Protein AF-A0A1A9WP64-F1 (afdb_monomer_lite)

Secondary structure (DSSP, 8-state):
-HHHHHHHHHHTSS---S--HHHHHHHHH-HHHHHHHHHHHHHHHHHHHHHHHHHHHHHIIIII-GGG-SSS-TTT-HHHHHHHHHHHHHHHHHHHHHT--

Organism: NCBI:txid37001

Sequence (101 aa):
MLTAISMSAIATNGVVPAGGSYFMISRSLGPEFGGAVGMLFYTGTTLAAAMYVVGAVEIVLTYMAPWASIFGDFTKDAEVMYNNFRVYGTILLLFMGGFRD

Structure (mmCIF, N/CA/C/O backbone):
data_AF-A0A1A9WP64-F1
#
_entry.id   AF-A0A1A9WP64-F1
#
loop_
_atom_site.group_PDB
_atom_site.id
_atom_site.type_symbol
_atom_site.label_atom_id
_atom_site.label_alt_id
_atom_site.label_comp_id
_atom_site.label_asym_id
_atom_site.label_entity_id
_atom_site.label_seq_id
_atom_site.pdbx_PDB_ins_code
_atom_site.Cartn_x
_atom_site.Cartn_y
_atom_site.Cartn_z
_atom_site.occupancy
_atom_site.B_iso_or_equiv
_atom_site.auth_seq_id
_atom_site.auth_comp_id
_atom_site.auth_asym_id
_atom_site.auth_atom_id
_atom_site.pdbx_PDB_model_num
ATOM 1 N N . MET A 1 1 ? 2.122 3.861 20.493 1.00 86.19 1 MET A N 1
ATOM 2 C CA . MET A 1 1 ? 1.751 3.070 21.691 1.00 86.19 1 MET A CA 1
ATOM 3 C C . MET A 1 1 ? 0.468 3.558 22.352 1.00 86.19 1 MET A C 1
ATOM 5 O O . MET A 1 1 ? -0.381 2.718 22.601 1.00 86.19 1 MET A O 1
ATOM 9 N N . LEU A 1 2 ? 0.262 4.864 22.572 1.00 95.06 2 LEU A N 1
ATOM 10 C CA . LEU A 1 2 ? -1.012 5.378 23.115 1.00 95.06 2 LEU A CA 1
ATOM 11 C C . LEU A 1 2 ? -2.241 4.918 22.308 1.00 95.06 2 LEU A C 1
ATOM 13 O O . LEU A 1 2 ? -3.204 4.425 22.882 1.00 95.06 2 LEU A O 1
ATOM 17 N N . THR A 1 3 ? -2.153 4.955 20.976 1.00 90.94 3 THR A N 1
ATOM 18 C CA . THR A 1 3 ? -3.185 4.433 20.062 1.00 90.94 3 THR A CA 1
ATOM 19 C C . THR A 1 3 ? -3.508 2.956 20.290 1.00 90.94 3 THR A C 1
ATOM 21 O O . THR A 1 3 ? -4.666 2.562 20.213 1.00 90.94 3 THR A O 1
ATOM 24 N N . ALA A 1 4 ? -2.500 2.140 20.606 1.00 90.50 4 ALA A N 1
ATOM 25 C CA . ALA A 1 4 ? -2.683 0.722 20.886 1.00 90.50 4 ALA A CA 1
ATOM 26 C C . ALA A 1 4 ? -3.407 0.504 22.223 1.00 90.50 4 ALA A C 1
ATOM 28 O O . ALA A 1 4 ? -4.285 -0.344 22.291 1.00 90.50 4 ALA A O 1
ATOM 29 N N . ILE A 1 5 ? -3.111 1.309 23.253 1.00 92.69 5 ILE A N 1
ATOM 30 C CA . ILE A 1 5 ? -3.835 1.261 24.535 1.00 92.69 5 ILE A CA 1
ATOM 31 C C . ILE A 1 5 ? -5.308 1.649 24.332 1.00 92.69 5 ILE A C 1
ATOM 33 O O . ILE A 1 5 ? -6.194 0.959 24.833 1.00 92.69 5 ILE A O 1
ATOM 37 N N . SER A 1 6 ? -5.588 2.692 23.543 1.00 90.75 6 SER A N 1
ATOM 38 C CA . SER A 1 6 ? -6.963 3.063 23.177 1.00 90.75 6 SER A CA 1
ATOM 39 C C . SER A 1 6 ? -7.675 1.950 22.401 1.00 90.75 6 SER A C 1
ATOM 41 O O . SER A 1 6 ? -8.825 1.642 22.701 1.00 90.75 6 SER A O 1
ATOM 43 N N . MET A 1 7 ? -6.992 1.296 21.455 1.00 88.50 7 MET A N 1
ATOM 44 C CA . MET A 1 7 ? -7.541 0.140 20.735 1.00 88.50 7 MET A CA 1
ATOM 45 C C . MET A 1 7 ? -7.825 -1.047 21.664 1.00 88.50 7 MET A C 1
ATOM 47 O O . MET A 1 7 ? -8.862 -1.685 21.511 1.00 88.50 7 MET A O 1
ATOM 51 N N . SER A 1 8 ? -6.973 -1.319 22.657 1.00 88.56 8 SER A N 1
ATOM 52 C CA . SER A 1 8 ? -7.225 -2.354 23.670 1.00 88.56 8 SER A CA 1
ATOM 53 C C . SER A 1 8 ? -8.451 -2.040 24.536 1.00 88.56 8 SER A C 1
ATOM 55 O O . SER A 1 8 ? -9.224 -2.939 24.865 1.00 88.56 8 SER A O 1
ATOM 57 N N . ALA A 1 9 ? -8.671 -0.766 24.875 1.00 87.69 9 ALA A N 1
ATOM 58 C CA . ALA A 1 9 ? -9.868 -0.339 25.598 1.00 87.69 9 ALA A CA 1
ATOM 59 C C . ALA A 1 9 ? -11.141 -0.492 24.743 1.00 87.69 9 ALA A C 1
ATOM 61 O O . ALA A 1 9 ? -12.168 -0.931 25.249 1.00 87.69 9 ALA A O 1
ATOM 62 N N . ILE A 1 10 ? -11.065 -0.207 23.437 1.00 85.69 10 ILE A N 1
ATOM 63 C CA . ILE A 1 10 ? -12.162 -0.441 22.482 1.00 85.69 10 ILE A CA 1
ATOM 64 C C . ILE A 1 10 ? -12.458 -1.943 22.356 1.00 85.69 10 ILE A C 1
ATOM 66 O O . ILE A 1 10 ? -13.610 -2.352 22.457 1.00 85.69 10 ILE A O 1
ATOM 70 N N . ALA A 1 11 ? -11.424 -2.775 22.208 1.00 83.88 11 ALA A N 1
ATOM 71 C CA . ALA A 1 11 ? -11.559 -4.224 22.046 1.00 83.88 11 ALA A CA 1
ATOM 72 C C . ALA A 1 11 ? -12.148 -4.936 23.276 1.00 83.88 11 ALA A C 1
ATOM 74 O O . ALA A 1 11 ? -12.657 -6.046 23.156 1.00 83.88 11 ALA A O 1
ATOM 75 N N . THR A 1 12 ? -12.084 -4.311 24.453 1.00 85.81 12 THR A N 1
ATOM 76 C CA . THR A 1 12 ? -12.663 -4.831 25.703 1.00 85.81 12 THR A CA 1
ATOM 77 C C . THR A 1 12 ? -14.011 -4.185 26.056 1.00 85.81 12 THR A C 1
ATOM 79 O O . THR A 1 12 ? -14.636 -4.572 27.044 1.00 85.81 12 THR A O 1
ATOM 82 N N . ASN A 1 13 ? -14.503 -3.229 25.255 1.00 78.88 13 ASN A N 1
ATOM 83 C CA . ASN A 1 13 ? -15.781 -2.549 25.471 1.00 78.88 13 ASN A CA 1
ATOM 84 C C . ASN A 1 13 ? -16.940 -3.333 24.823 1.00 78.88 13 ASN A C 1
ATOM 86 O O . ASN A 1 13 ? -17.400 -3.013 23.727 1.00 78.88 13 ASN A O 1
ATOM 90 N N . GLY A 1 14 ? -17.398 -4.382 25.513 1.00 69.38 14 GLY A N 1
ATOM 91 C CA . GLY A 1 14 ? -18.555 -5.195 25.123 1.00 69.38 14 GLY A CA 1
ATOM 92 C C . GLY A 1 14 ? -18.203 -6.594 24.607 1.00 69.38 14 GLY A C 1
ATOM 93 O O . GLY A 1 14 ? -17.073 -7.061 24.717 1.00 69.38 14 GLY A O 1
ATOM 94 N N . VAL A 1 15 ? -19.205 -7.299 24.073 1.00 70.19 15 VAL A N 1
ATOM 95 C CA . VAL A 1 15 ? -19.022 -8.634 23.481 1.00 70.19 15 VAL A CA 1
ATOM 96 C C . VAL A 1 15 ? -18.412 -8.443 22.100 1.00 70.19 15 VAL A C 1
ATOM 98 O O . VAL A 1 15 ? -19.068 -7.839 21.259 1.00 70.19 15 VAL A O 1
ATOM 101 N N . VAL A 1 16 ? -17.191 -8.929 21.863 1.00 62.12 16 VAL A N 1
ATOM 102 C CA . VAL A 1 16 ? -16.523 -8.844 20.553 1.00 62.12 16 VAL A CA 1
ATOM 103 C C . VAL A 1 16 ? -17.257 -9.765 19.579 1.00 62.12 16 VAL A C 1
ATOM 105 O O . VAL A 1 16 ? -17.082 -10.984 19.656 1.00 62.12 16 VAL A O 1
ATOM 108 N N . PRO A 1 17 ? -18.113 -9.249 18.681 1.00 60.16 17 PRO A N 1
ATOM 109 C CA . PRO A 1 17 ? -18.823 -10.109 17.757 1.00 60.16 17 PRO A CA 1
ATOM 110 C C . PRO A 1 17 ? -17.865 -10.435 16.605 1.00 60.16 17 PRO A C 1
ATOM 112 O O . PRO A 1 17 ? -16.923 -9.685 16.338 1.00 60.16 17 PRO A O 1
ATOM 115 N N . ALA A 1 18 ? -18.074 -11.560 15.924 1.00 70.81 18 ALA A N 1
ATOM 116 C CA . ALA A 1 18 ? -17.217 -11.955 14.809 1.00 70.81 18 ALA A CA 1
ATOM 117 C C . ALA A 1 18 ? -17.152 -10.836 13.745 1.00 70.81 18 ALA A C 1
ATOM 119 O O . ALA A 1 18 ? -18.173 -10.443 13.183 1.00 70.81 18 ALA A O 1
ATOM 120 N N . GLY A 1 19 ? -15.952 -10.305 13.499 1.00 71.75 19 GLY A N 1
ATOM 121 C CA . GLY A 1 19 ? -15.708 -9.189 12.586 1.00 71.75 19 GLY A CA 1
ATOM 122 C C . GLY A 1 19 ? -14.280 -8.644 12.711 1.00 71.75 19 GLY A C 1
ATOM 123 O O . GLY A 1 19 ? -13.586 -8.908 13.688 1.00 71.75 19 GLY A O 1
ATOM 124 N N . GLY A 1 20 ? -13.814 -7.908 11.699 1.00 83.81 20 GLY A N 1
ATOM 125 C CA . GLY A 1 20 ? -12.489 -7.271 11.706 1.00 83.81 20 GLY A CA 1
ATOM 126 C C . GLY A 1 20 ? -12.436 -5.960 12.504 1.00 83.81 20 GLY A C 1
ATOM 127 O O . GLY A 1 20 ? -13.389 -5.570 13.179 1.00 83.81 20 GLY A O 1
ATOM 128 N N . SER A 1 21 ? -11.333 -5.220 12.371 1.00 82.25 21 SER A N 1
ATOM 129 C CA . SER A 1 21 ? -11.094 -3.951 13.083 1.00 82.25 21 SER A CA 1
ATOM 130 C C . SER A 1 21 ? -12.176 -2.888 12.862 1.00 82.25 21 SER A C 1
ATOM 132 O O . SER A 1 21 ? -12.596 -2.241 13.817 1.00 82.25 21 SER A O 1
ATOM 134 N N . TYR A 1 22 ? -12.689 -2.742 11.637 1.00 83.50 22 TYR A N 1
ATOM 135 C CA . TYR A 1 22 ? -13.787 -1.814 11.333 1.00 83.50 22 TYR A CA 1
ATOM 136 C C . TYR A 1 22 ? -15.067 -2.134 12.122 1.00 83.50 22 TYR A C 1
ATOM 138 O O . TYR A 1 22 ? -15.749 -1.242 12.634 1.00 83.50 22 TYR A O 1
ATOM 146 N N . PHE A 1 23 ? -15.381 -3.423 12.250 1.00 81.31 23 PHE A N 1
ATOM 147 C CA . PHE A 1 23 ? -16.577 -3.878 12.945 1.00 81.31 23 PHE A CA 1
ATOM 148 C C . PHE A 1 23 ? -16.466 -3.656 14.460 1.00 81.31 23 PHE A C 1
ATOM 150 O O . PHE A 1 23 ? -17.426 -3.213 15.086 1.00 81.31 23 PHE A O 1
ATOM 157 N N . MET A 1 24 ? -15.273 -3.864 15.030 1.00 81.19 24 MET A N 1
ATOM 158 C CA . MET A 1 24 ? -14.995 -3.540 16.434 1.00 81.19 24 MET A CA 1
ATOM 159 C C . MET A 1 24 ? -15.164 -2.036 16.717 1.00 81.19 24 MET A C 1
ATOM 161 O O . MET A 1 24 ? -15.859 -1.658 17.653 1.00 81.19 24 MET A O 1
ATOM 165 N N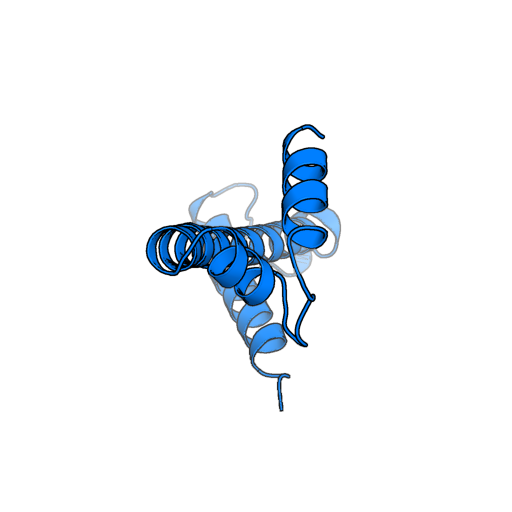 . ILE A 1 25 ? -14.600 -1.160 15.876 1.00 83.44 25 ILE A N 1
ATOM 166 C CA . ILE A 1 25 ? -14.629 0.298 16.100 1.00 83.44 25 ILE A CA 1
ATOM 167 C C . ILE A 1 25 ? -16.042 0.878 15.938 1.00 83.44 25 ILE A C 1
ATOM 169 O O . ILE A 1 25 ? -16.487 1.666 16.772 1.00 83.44 25 ILE A O 1
ATOM 173 N N . SER A 1 26 ? -16.762 0.489 14.882 1.00 81.38 26 SER A N 1
ATOM 174 C CA . SER A 1 26 ? -18.100 1.027 14.584 1.00 81.38 26 SER A CA 1
ATOM 175 C C . SER A 1 26 ? -19.150 0.685 15.646 1.00 81.38 26 SER A C 1
ATOM 177 O O . SER A 1 26 ? -20.090 1.454 15.845 1.00 81.38 26 SER A O 1
ATOM 179 N N . ARG A 1 27 ? -18.995 -0.436 16.360 1.00 79.94 27 ARG A N 1
ATOM 180 C CA . ARG A 1 27 ? -19.898 -0.830 17.451 1.00 79.94 27 ARG A CA 1
ATOM 181 C C . ARG A 1 27 ? -19.573 -0.154 18.778 1.00 79.94 27 ARG A C 1
ATOM 183 O O . ARG A 1 27 ? -20.509 0.203 19.485 1.00 79.94 27 ARG A O 1
ATOM 190 N N . SER A 1 28 ? -18.295 0.050 19.098 1.00 81.81 28 SER A N 1
ATOM 191 C CA . SER A 1 28 ? -17.895 0.689 20.359 1.00 81.81 28 SER A CA 1
ATOM 192 C C . SER A 1 28 ? -17.987 2.220 20.326 1.00 81.81 28 SER A C 1
ATOM 194 O O . SER A 1 28 ? -18.261 2.823 21.358 1.00 81.81 28 SER A O 1
ATOM 196 N N . LEU A 1 29 ? -17.764 2.863 19.169 1.00 82.25 29 LEU A N 1
ATOM 197 C CA . LEU A 1 29 ? -17.784 4.332 19.026 1.00 82.25 29 LEU A CA 1
ATOM 198 C C . LEU A 1 29 ? -19.002 4.872 18.256 1.00 82.25 29 LEU A C 1
ATOM 200 O O . LEU A 1 29 ? -19.205 6.082 18.206 1.00 82.25 29 LEU A O 1
ATOM 204 N N . GLY A 1 30 ? -19.811 3.996 17.658 1.00 84.31 30 GLY A N 1
ATOM 205 C CA . GLY A 1 30 ? -20.960 4.370 16.835 1.00 84.31 30 GLY A CA 1
ATOM 206 C C . GLY A 1 30 ? -20.652 4.480 15.330 1.00 84.31 30 GLY A C 1
ATOM 207 O O . GLY A 1 30 ? -19.487 4.517 14.911 1.00 84.31 30 GLY A O 1
ATOM 208 N N . PRO A 1 31 ? -21.702 4.522 14.486 1.00 82.81 31 PRO A N 1
ATOM 209 C CA . PRO A 1 31 ? -21.578 4.434 13.028 1.00 82.81 31 PRO A CA 1
ATOM 210 C C . PRO A 1 31 ? -20.861 5.635 12.394 1.00 82.81 31 PRO A C 1
ATOM 212 O O . PRO A 1 31 ? -20.153 5.467 11.403 1.00 82.81 31 PRO A O 1
ATOM 215 N N . GLU A 1 32 ? -20.995 6.826 12.978 1.00 89.25 32 GLU A N 1
ATOM 216 C CA . GLU A 1 32 ? -20.393 8.072 12.482 1.00 89.25 32 GLU A CA 1
ATOM 217 C C . GLU A 1 32 ? -18.860 8.024 12.565 1.00 89.25 32 GLU A C 1
ATOM 219 O O . GLU A 1 32 ? -18.159 8.235 11.572 1.00 89.25 32 GLU A O 1
ATOM 224 N N . PHE A 1 33 ? -18.330 7.646 13.733 1.00 82.69 33 PHE A N 1
ATOM 225 C CA . PHE A 1 33 ? -16.892 7.484 13.946 1.00 82.69 33 PHE A CA 1
ATOM 226 C C . PHE A 1 33 ? -16.337 6.255 13.222 1.00 82.69 33 PHE A C 1
ATOM 228 O O . PHE A 1 33 ? -15.258 6.327 12.633 1.00 82.69 33 PHE A O 1
ATOM 235 N N . GLY A 1 34 ? -17.081 5.143 13.200 1.00 85.06 34 GLY A N 1
ATOM 236 C CA . GLY A 1 34 ? -16.697 3.945 12.455 1.00 85.06 34 GLY A CA 1
ATOM 237 C C . GLY A 1 34 ? -16.528 4.212 10.957 1.00 85.06 34 GLY A C 1
ATOM 238 O O . GLY A 1 34 ? -15.518 3.821 10.375 1.00 85.06 34 GLY A O 1
ATOM 239 N N . GLY A 1 35 ? -17.475 4.927 10.341 1.00 87.00 35 GLY A N 1
ATOM 240 C CA . GLY A 1 35 ? -17.426 5.302 8.927 1.00 87.00 35 GLY A CA 1
ATOM 241 C C . GLY A 1 35 ? -16.259 6.231 8.593 1.00 87.00 35 GLY A C 1
ATOM 242 O O . GLY A 1 35 ? -15.502 5.948 7.664 1.00 87.00 35 GLY A O 1
ATOM 243 N N . ALA A 1 36 ? -16.064 7.298 9.375 1.00 90.25 36 ALA A N 1
ATOM 244 C CA . ALA A 1 36 ? -14.978 8.253 9.150 1.00 90.25 36 ALA A CA 1
ATOM 245 C C . ALA A 1 36 ? -13.590 7.601 9.290 1.00 90.25 36 ALA A C 1
ATOM 247 O O . ALA A 1 36 ? -12.749 7.727 8.397 1.00 90.25 36 ALA A O 1
ATOM 248 N N . VAL A 1 37 ? -13.360 6.843 10.369 1.00 90.75 37 VAL A N 1
ATOM 249 C CA . VAL A 1 37 ? -12.092 6.126 10.594 1.00 90.75 37 VAL A CA 1
ATOM 250 C C . VAL A 1 37 ? -11.883 5.040 9.537 1.00 90.75 37 VAL A C 1
ATOM 252 O O . VAL A 1 37 ? -10.770 4.880 9.038 1.00 90.75 37 VAL A O 1
ATOM 255 N N . GLY A 1 38 ? -12.945 4.333 9.142 1.00 89.50 38 GLY A N 1
ATOM 256 C CA . GLY A 1 38 ? -12.901 3.321 8.089 1.00 89.50 38 GLY A CA 1
ATOM 257 C C . GLY A 1 38 ? -12.481 3.885 6.730 1.00 89.50 38 GLY A C 1
ATOM 258 O O . GLY A 1 38 ? -11.596 3.320 6.090 1.00 89.50 38 GLY A O 1
ATOM 259 N N . MET A 1 39 ? -13.047 5.021 6.309 1.00 92.31 39 MET A N 1
ATOM 260 C CA . MET A 1 39 ? -12.679 5.671 5.042 1.00 92.31 39 MET A CA 1
ATOM 261 C C . MET A 1 39 ? -11.226 6.157 5.037 1.00 92.31 39 MET A C 1
ATOM 263 O O . MET A 1 39 ? -10.510 5.976 4.046 1.00 92.31 39 MET A O 1
ATOM 267 N N . LEU A 1 40 ? -10.762 6.729 6.152 1.00 93.19 40 LEU A N 1
ATOM 268 C CA . LEU A 1 40 ? -9.370 7.153 6.298 1.00 93.19 40 LEU A CA 1
ATOM 269 C C . LEU A 1 40 ? -8.413 5.957 6.277 1.00 93.19 40 LEU A C 1
ATOM 271 O O . LEU A 1 40 ? -7.395 5.998 5.589 1.00 93.19 40 LEU A O 1
ATOM 275 N N . PHE A 1 41 ? -8.753 4.873 6.977 1.00 91.56 41 PHE A N 1
ATOM 276 C CA . PHE A 1 41 ? -7.940 3.660 7.003 1.00 91.56 41 PHE A CA 1
ATOM 277 C C . PHE A 1 41 ? -7.882 2.979 5.629 1.00 91.56 41 PHE A C 1
ATOM 279 O O . PHE A 1 41 ? -6.808 2.567 5.189 1.00 91.56 41 PHE A O 1
ATOM 286 N N . TYR A 1 42 ? -9.005 2.916 4.913 1.00 93.00 42 TYR A N 1
ATOM 287 C CA . TYR A 1 42 ? -9.058 2.405 3.543 1.00 93.00 42 TYR A CA 1
ATOM 288 C C . TYR A 1 42 ? -8.168 3.219 2.596 1.00 93.00 42 TYR A C 1
ATOM 290 O O . TYR A 1 42 ? -7.333 2.664 1.882 1.00 93.00 42 TYR A O 1
ATOM 298 N N . THR A 1 43 ? -8.282 4.546 2.631 1.00 94.94 43 THR A N 1
ATOM 299 C CA . THR A 1 43 ? -7.474 5.420 1.769 1.00 94.94 43 THR A CA 1
ATOM 300 C C . THR A 1 43 ? -5.990 5.318 2.123 1.00 94.94 43 THR A C 1
ATOM 302 O O . THR A 1 43 ? -5.150 5.169 1.239 1.00 94.94 43 THR A O 1
ATOM 305 N N . GLY A 1 44 ? -5.657 5.321 3.416 1.00 95.00 44 GLY A N 1
ATOM 306 C CA . GLY A 1 44 ? -4.280 5.197 3.889 1.00 95.00 44 GLY A CA 1
ATOM 307 C C . GLY A 1 44 ? -3.634 3.871 3.488 1.00 95.00 44 GLY A C 1
ATOM 308 O O . GLY A 1 44 ? -2.511 3.864 2.992 1.00 95.00 44 GLY A O 1
ATOM 309 N N . THR A 1 45 ? -4.350 2.754 3.633 1.00 94.12 45 THR A N 1
ATOM 310 C CA . THR A 1 45 ? -3.850 1.433 3.212 1.00 94.12 45 THR A CA 1
ATOM 311 C C . THR A 1 45 ? -3.726 1.312 1.694 1.00 94.12 45 THR A C 1
ATOM 313 O O . THR A 1 45 ? -2.757 0.727 1.215 1.00 94.12 45 THR A O 1
ATOM 316 N N . THR A 1 46 ? -4.630 1.929 0.930 1.00 93.50 46 THR A N 1
ATOM 317 C CA . THR A 1 46 ? -4.543 1.992 -0.540 1.00 93.50 46 THR A CA 1
ATOM 318 C C . THR A 1 46 ? -3.297 2.757 -0.996 1.00 93.50 46 THR A C 1
ATOM 320 O O . THR A 1 46 ? -2.548 2.283 -1.850 1.00 93.50 46 THR A O 1
ATOM 323 N N . LEU A 1 47 ? -3.023 3.919 -0.395 1.00 94.88 47 LEU A N 1
ATOM 324 C CA . LEU A 1 47 ? -1.823 4.705 -0.696 1.00 94.88 47 LEU A CA 1
ATOM 325 C C . LEU A 1 47 ? -0.539 4.005 -0.230 1.00 94.88 47 LEU A C 1
ATOM 327 O O . LEU A 1 47 ? 0.470 4.050 -0.932 1.00 94.88 47 LEU A O 1
ATOM 331 N N . ALA A 1 48 ? -0.575 3.320 0.916 1.00 94.69 48 ALA A N 1
ATOM 332 C CA . ALA A 1 48 ? 0.545 2.511 1.390 1.00 94.69 48 ALA A CA 1
ATOM 333 C C . ALA A 1 48 ? 0.858 1.361 0.421 1.00 94.69 48 ALA A C 1
ATOM 335 O O . ALA A 1 48 ? 2.022 1.130 0.107 1.00 94.69 48 ALA A O 1
ATOM 336 N N . ALA A 1 49 ? -0.165 0.689 -0.116 1.00 93.38 49 ALA A N 1
ATOM 337 C CA . ALA A 1 49 ? 0.024 -0.341 -1.132 1.00 93.38 49 ALA A CA 1
ATOM 338 C C . ALA A 1 49 ? 0.709 0.220 -2.391 1.00 93.38 49 ALA A C 1
ATOM 340 O O . ALA A 1 49 ? 1.662 -0.382 -2.882 1.00 93.38 49 ALA A O 1
ATOM 341 N N . ALA A 1 50 ? 0.295 1.399 -2.869 1.00 91.69 50 ALA A N 1
ATOM 342 C CA . ALA A 1 50 ? 0.955 2.067 -3.992 1.00 91.69 50 ALA A CA 1
ATOM 343 C C . ALA A 1 50 ? 2.428 2.406 -3.686 1.00 91.69 50 ALA A C 1
ATOM 345 O O . ALA A 1 50 ? 3.301 2.146 -4.513 1.00 91.69 50 ALA A O 1
ATOM 346 N N . MET A 1 51 ? 2.717 2.921 -2.485 1.00 95.06 51 MET A N 1
ATOM 347 C CA . MET A 1 51 ? 4.085 3.185 -2.018 1.00 95.06 51 MET A CA 1
ATOM 348 C C . MET A 1 51 ? 4.947 1.916 -2.007 1.00 95.06 51 MET A C 1
ATOM 350 O O . MET A 1 51 ? 6.084 1.946 -2.470 1.00 95.06 51 MET A O 1
ATOM 354 N N . TYR A 1 52 ? 4.414 0.791 -1.524 1.00 94.56 52 TYR A N 1
ATOM 355 C CA . TYR A 1 52 ? 5.151 -0.475 -1.487 1.00 94.56 52 TYR A CA 1
ATOM 356 C C . TYR A 1 52 ? 5.463 -1.018 -2.882 1.00 94.56 52 TYR A C 1
ATOM 358 O O . TYR A 1 52 ? 6.574 -1.487 -3.112 1.00 94.56 52 TYR A O 1
ATOM 366 N N . VAL A 1 53 ? 4.523 -0.916 -3.825 1.00 93.19 53 VAL A N 1
ATOM 367 C CA . VAL A 1 53 ? 4.742 -1.311 -5.226 1.00 93.19 53 VAL A CA 1
ATOM 368 C C . VAL A 1 53 ? 5.840 -0.467 -5.860 1.00 93.19 53 VAL A C 1
ATOM 370 O O . VAL A 1 53 ? 6.756 -1.011 -6.471 1.00 93.19 53 VAL A O 1
ATOM 373 N N . VAL A 1 54 ? 5.770 0.856 -5.708 1.00 92.19 54 VAL A N 1
ATOM 374 C CA . VAL A 1 54 ? 6.769 1.768 -6.277 1.00 92.19 54 VAL A CA 1
ATOM 375 C C . VAL A 1 54 ? 8.152 1.509 -5.676 1.00 92.19 54 VAL A C 1
ATOM 377 O O . VAL A 1 54 ? 9.118 1.387 -6.425 1.00 92.19 54 VAL A O 1
ATOM 380 N N . GLY A 1 55 ? 8.244 1.334 -4.355 1.00 92.62 55 GLY A N 1
ATOM 381 C CA . GLY A 1 55 ? 9.505 0.999 -3.689 1.00 92.62 55 GLY A CA 1
ATOM 382 C C . GLY A 1 55 ? 10.069 -0.359 -4.120 1.00 92.62 55 GLY A C 1
ATOM 383 O O . GLY A 1 55 ? 11.276 -0.503 -4.295 1.00 92.62 55 GLY A O 1
ATOM 384 N N . ALA A 1 56 ? 9.212 -1.355 -4.364 1.00 91.62 56 ALA A N 1
ATOM 385 C CA . ALA A 1 56 ? 9.652 -2.635 -4.915 1.00 91.62 56 ALA A CA 1
ATOM 386 C C . ALA A 1 56 ? 10.255 -2.466 -6.319 1.00 91.62 56 ALA A C 1
ATOM 388 O O . ALA A 1 56 ? 11.324 -3.005 -6.595 1.00 91.62 56 ALA A O 1
ATOM 389 N N . VAL A 1 57 ? 9.610 -1.683 -7.189 1.00 90.94 57 VAL A N 1
ATOM 390 C CA . VAL A 1 57 ? 10.113 -1.387 -8.540 1.00 90.94 57 VAL A CA 1
ATOM 391 C C . VAL A 1 57 ? 11.451 -0.648 -8.493 1.00 90.94 57 VAL A C 1
ATOM 393 O O . VAL A 1 57 ? 12.363 -1.003 -9.238 1.00 90.94 57 VAL A O 1
ATOM 396 N N . GLU A 1 58 ? 11.602 0.322 -7.591 1.00 89.69 58 GLU A N 1
ATOM 397 C CA . GLU A 1 58 ? 12.859 1.046 -7.386 1.00 89.69 58 GLU A CA 1
ATOM 398 C C . GLU A 1 58 ? 14.005 0.103 -7.014 1.00 89.69 58 GLU A C 1
ATOM 400 O O . GLU A 1 58 ? 15.068 0.142 -7.638 1.00 89.69 58 GLU A O 1
ATOM 405 N N . ILE A 1 59 ? 13.780 -0.785 -6.040 1.00 91.38 59 ILE A N 1
ATOM 406 C CA . ILE A 1 59 ? 14.798 -1.739 -5.590 1.00 91.38 59 ILE A CA 1
ATOM 407 C C . ILE A 1 59 ? 15.184 -2.692 -6.726 1.00 91.38 59 ILE A C 1
ATOM 409 O O . ILE A 1 59 ? 16.370 -2.948 -6.952 1.00 91.38 59 ILE A O 1
ATOM 413 N N . VAL A 1 60 ? 14.193 -3.196 -7.464 1.00 89.38 60 VAL A N 1
ATOM 414 C CA . VAL A 1 60 ? 14.410 -4.122 -8.580 1.00 89.38 60 VAL A CA 1
ATOM 415 C C . VAL A 1 60 ? 15.227 -3.462 -9.687 1.00 89.38 60 VAL A C 1
ATOM 417 O O . VAL A 1 60 ? 16.228 -4.034 -10.111 1.00 89.38 60 VAL A O 1
ATOM 420 N N . LEU A 1 61 ? 14.844 -2.266 -10.137 1.00 86.50 61 LEU A N 1
ATOM 421 C CA . LEU A 1 61 ? 15.512 -1.588 -11.251 1.00 86.50 61 LEU A CA 1
ATOM 422 C C . LEU A 1 61 ? 16.880 -1.018 -10.866 1.00 86.50 61 LEU A C 1
ATOM 424 O O . LEU A 1 61 ? 17.780 -0.995 -11.696 1.00 86.50 61 LEU A O 1
ATOM 428 N N . THR A 1 62 ? 17.067 -0.577 -9.622 1.00 85.50 62 THR A N 1
ATOM 429 C CA . THR A 1 62 ? 18.318 0.081 -9.210 1.00 85.50 62 THR A CA 1
ATOM 430 C C . THR A 1 62 ? 19.371 -0.921 -8.753 1.00 85.50 62 THR A C 1
ATOM 432 O O . THR A 1 62 ? 20.542 -0.792 -9.105 1.00 85.50 62 THR A O 1
ATOM 435 N N . TYR A 1 63 ? 18.971 -1.931 -7.974 1.00 86.94 63 TYR A N 1
ATOM 436 C CA . TYR A 1 63 ? 19.921 -2.797 -7.270 1.00 86.94 63 TYR A CA 1
ATOM 437 C C . T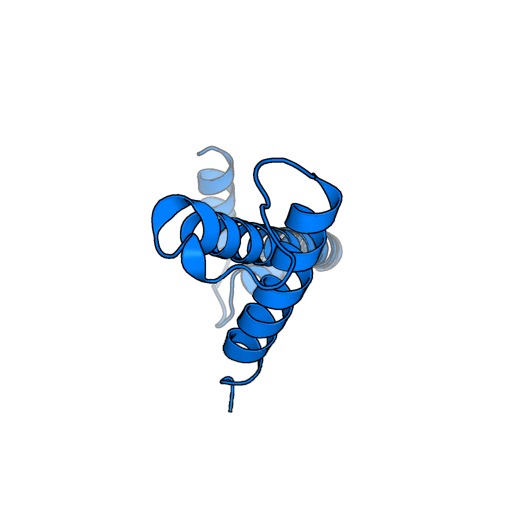YR A 1 63 ? 19.938 -4.240 -7.769 1.00 86.94 63 TYR A C 1
ATOM 439 O O . TYR A 1 63 ? 20.972 -4.896 -7.663 1.00 86.94 63 TYR A O 1
ATOM 447 N N . MET A 1 64 ? 18.828 -4.755 -8.304 1.00 87.75 64 MET A N 1
ATOM 448 C CA . MET A 1 64 ? 18.722 -6.179 -8.644 1.00 87.75 64 MET A CA 1
ATOM 449 C C . MET A 1 64 ? 18.916 -6.461 -10.139 1.00 87.75 64 MET A C 1
ATOM 451 O O . MET A 1 64 ? 19.625 -7.394 -10.508 1.00 87.75 64 MET A O 1
ATOM 455 N N . ALA A 1 65 ? 18.295 -5.663 -11.006 1.00 84.94 65 ALA A N 1
ATOM 456 C CA . ALA A 1 65 ? 18.291 -5.848 -12.453 1.00 84.94 65 ALA A CA 1
ATOM 457 C C . ALA A 1 65 ? 18.343 -4.497 -13.198 1.00 84.94 65 ALA A C 1
ATOM 459 O O . ALA A 1 65 ? 17.390 -4.133 -13.887 1.00 84.94 65 ALA A O 1
ATOM 460 N N . PRO A 1 66 ? 19.470 -3.763 -13.127 1.00 79.62 66 PRO A N 1
ATOM 461 C CA . PRO A 1 66 ? 19.631 -2.486 -13.832 1.00 79.62 66 PRO A CA 1
ATOM 462 C C . PRO A 1 66 ? 19.609 -2.629 -15.357 1.00 79.62 66 PRO A C 1
ATOM 464 O O . PRO A 1 66 ? 19.297 -1.691 -16.078 1.00 79.62 66 PRO A O 1
ATOM 467 N N . TRP A 1 67 ? 19.877 -3.818 -15.888 1.00 78.00 67 TRP A N 1
ATOM 468 C CA . TRP A 1 67 ? 19.762 -4.087 -17.322 1.00 78.00 67 TRP A CA 1
ATOM 469 C C . TRP A 1 67 ? 18.308 -4.194 -17.807 1.00 78.00 67 TRP A C 1
ATOM 471 O O . TRP A 1 67 ? 18.077 -4.166 -19.011 1.00 78.00 67 TRP A O 1
AT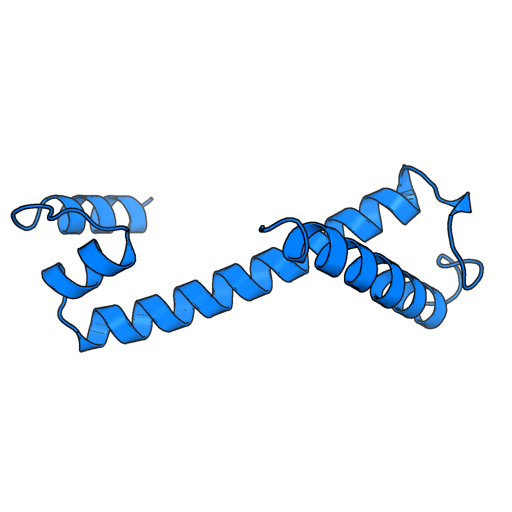OM 481 N N . ALA A 1 68 ? 17.331 -4.334 -16.904 1.00 79.44 68 ALA A N 1
ATOM 482 C CA . ALA A 1 68 ? 15.939 -4.570 -17.271 1.00 79.44 68 ALA A CA 1
ATOM 483 C C . ALA A 1 68 ? 15.199 -3.302 -17.727 1.00 79.44 68 ALA A C 1
ATOM 485 O O . ALA A 1 68 ? 14.049 -3.395 -18.121 1.00 79.44 68 ALA A O 1
ATOM 486 N N . SER A 1 69 ? 15.806 -2.118 -17.699 1.00 78.25 69 SER A N 1
ATOM 487 C CA . SER A 1 69 ? 15.117 -0.906 -18.152 1.00 78.25 69 SER A CA 1
ATOM 488 C C . SER A 1 69 ? 14.766 -0.912 -19.631 1.00 78.25 69 SER A C 1
ATOM 490 O O . SER A 1 69 ? 15.580 -1.245 -20.491 1.00 78.25 69 SER A O 1
ATOM 492 N N . ILE A 1 70 ? 13.553 -0.442 -19.913 1.00 78.81 70 ILE A N 1
ATOM 493 C CA . ILE A 1 70 ? 12.960 -0.435 -21.249 1.00 78.81 70 ILE A CA 1
ATOM 494 C C . ILE A 1 70 ? 13.190 0.915 -21.947 1.00 78.81 70 ILE A C 1
ATOM 496 O O . ILE A 1 70 ? 13.332 0.964 -23.165 1.00 78.81 70 ILE A O 1
ATOM 500 N N . PHE A 1 71 ? 13.250 2.017 -21.190 1.00 78.12 71 PHE A N 1
ATOM 501 C CA . PHE A 1 71 ? 13.253 3.383 -21.740 1.00 78.12 71 PHE A CA 1
ATOM 502 C C . PHE A 1 71 ? 14.635 4.064 -21.807 1.00 78.12 71 PHE A C 1
ATOM 504 O O . PHE A 1 71 ? 14.706 5.248 -22.125 1.00 78.12 71 PHE A O 1
ATOM 511 N N . GLY A 1 72 ? 15.733 3.347 -21.544 1.00 73.50 72 GLY A N 1
ATOM 512 C CA . GLY A 1 72 ? 17.100 3.896 -21.572 1.00 73.50 72 GLY A CA 1
ATOM 513 C C . GLY A 1 72 ? 17.728 4.023 -20.183 1.00 73.50 72 GLY A C 1
ATOM 514 O O . GLY A 1 72 ? 17.369 3.262 -19.290 1.00 73.50 72 GLY A O 1
ATOM 515 N N . ASP A 1 73 ? 18.679 4.943 -19.997 1.00 73.88 73 ASP A N 1
ATOM 516 C CA . ASP A 1 73 ? 19.414 5.140 -18.734 1.00 73.88 73 ASP A CA 1
ATOM 517 C C . ASP A 1 73 ? 18.631 6.049 -17.765 1.00 73.88 73 ASP A C 1
ATOM 519 O O . ASP A 1 73 ? 18.567 7.267 -17.915 1.00 73.88 73 ASP A O 1
ATOM 523 N N . PHE A 1 74 ? 18.036 5.439 -16.744 1.00 72.38 74 PHE A N 1
ATOM 524 C CA . PHE A 1 74 ? 17.173 6.052 -15.717 1.00 72.38 74 PHE A CA 1
ATOM 525 C C . PHE A 1 74 ? 17.980 6.885 -14.715 1.00 72.38 74 PHE A C 1
ATOM 527 O O . PHE A 1 74 ? 17.397 7.622 -13.926 1.00 72.38 74 PHE A O 1
ATOM 534 N N . THR A 1 75 ? 19.312 6.813 -14.770 1.00 71.50 75 THR A N 1
ATOM 535 C CA . THR A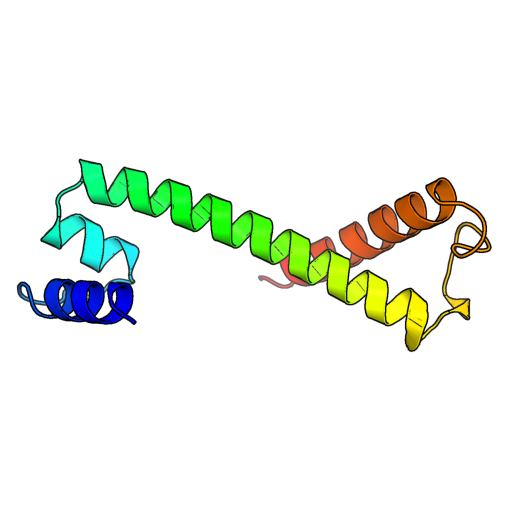 1 75 ? 20.219 7.611 -13.934 1.00 71.50 75 THR A CA 1
ATOM 536 C C . THR A 1 75 ? 20.452 9.011 -14.500 1.00 71.50 75 THR A C 1
ATOM 538 O O . THR A 1 75 ? 20.901 9.899 -13.778 1.00 71.50 75 THR A O 1
ATOM 541 N N . LYS A 1 76 ? 20.193 9.211 -15.799 1.00 73.38 76 LYS A N 1
ATOM 542 C CA . LYS A 1 76 ? 20.472 10.472 -16.499 1.00 73.38 76 LYS A CA 1
ATOM 543 C C . LYS A 1 76 ? 19.236 11.346 -16.670 1.00 73.38 76 LYS A C 1
ATOM 545 O O . LYS A 1 76 ? 19.362 12.563 -16.586 1.00 73.38 76 LYS A O 1
ATOM 550 N N . ASP A 1 77 ? 18.064 10.728 -16.823 1.00 81.44 77 ASP A N 1
ATOM 551 C CA . ASP A 1 77 ? 16.817 11.429 -17.124 1.00 81.44 77 ASP A CA 1
ATOM 552 C C . ASP A 1 77 ? 15.673 11.006 -16.193 1.00 81.44 77 ASP A C 1
ATOM 554 O O . ASP A 1 77 ? 15.244 9.848 -16.164 1.00 81.44 77 ASP A O 1
ATOM 558 N N . ALA A 1 78 ? 15.112 11.980 -15.469 1.00 82.06 78 ALA A N 1
ATOM 559 C CA . ALA A 1 78 ? 13.986 11.750 -14.562 1.00 82.06 78 ALA A CA 1
ATOM 560 C C . ALA A 1 78 ? 12.726 11.267 -15.303 1.00 82.06 78 ALA A C 1
ATOM 562 O O . ALA A 1 78 ? 11.972 10.446 -14.786 1.00 82.06 78 ALA A O 1
ATOM 563 N N . GLU A 1 79 ? 12.507 11.725 -16.538 1.00 84.38 79 GLU A N 1
ATOM 564 C CA . GLU A 1 79 ? 11.367 11.301 -17.360 1.00 84.38 79 GLU A CA 1
ATOM 565 C C . GLU A 1 79 ? 11.441 9.811 -17.727 1.00 84.38 79 GLU A C 1
ATOM 567 O O . GLU A 1 79 ? 10.439 9.095 -17.656 1.00 84.38 79 GLU A O 1
ATOM 572 N N . VAL A 1 80 ? 12.644 9.318 -18.043 1.00 82.75 80 VAL A N 1
ATOM 573 C CA . VAL A 1 80 ? 12.915 7.901 -18.333 1.00 82.75 80 VAL A CA 1
ATOM 574 C C . VAL A 1 80 ? 12.688 7.046 -17.087 1.00 82.75 80 VAL A C 1
ATOM 576 O O . VAL A 1 80 ? 12.077 5.975 -17.165 1.00 82.75 80 VAL A O 1
ATOM 579 N N . MET A 1 81 ? 13.115 7.536 -15.921 1.00 82.31 81 MET A N 1
ATOM 580 C CA . MET A 1 81 ? 12.851 6.885 -14.639 1.00 82.31 81 MET A CA 1
ATOM 581 C C . MET A 1 81 ? 11.343 6.775 -14.366 1.00 82.31 81 MET A C 1
ATOM 583 O O . MET A 1 81 ? 10.850 5.678 -14.105 1.00 82.31 81 MET A O 1
ATOM 587 N N . TYR A 1 82 ? 10.576 7.864 -14.508 1.00 87.69 82 TYR A N 1
ATOM 588 C CA . TYR A 1 82 ? 9.126 7.834 -14.282 1.00 87.69 82 TYR A CA 1
ATOM 589 C C . TYR A 1 82 ? 8.390 6.894 -15.239 1.00 87.69 82 TYR A C 1
ATOM 591 O O . TYR A 1 82 ? 7.463 6.199 -14.819 1.00 87.69 82 TYR A O 1
ATOM 599 N N . ASN A 1 83 ? 8.794 6.835 -16.508 1.00 89.19 83 ASN A N 1
ATOM 600 C CA . ASN A 1 83 ? 8.175 5.939 -17.484 1.00 89.19 83 ASN A CA 1
ATOM 601 C C . ASN A 1 83 ? 8.438 4.464 -17.154 1.00 89.19 83 ASN A C 1
ATOM 603 O O . ASN A 1 83 ? 7.499 3.665 -17.167 1.00 89.19 83 ASN A O 1
ATOM 607 N N . ASN A 1 84 ? 9.667 4.112 -16.761 1.00 87.00 84 ASN A N 1
ATOM 608 C CA . ASN A 1 84 ? 9.974 2.767 -16.270 1.00 87.00 84 ASN A CA 1
ATOM 609 C C . ASN A 1 84 ? 9.137 2.424 -15.027 1.00 87.00 84 ASN A C 1
ATOM 611 O O . ASN A 1 84 ? 8.519 1.362 -14.972 1.00 87.00 84 ASN A O 1
ATOM 615 N N . PHE A 1 85 ? 9.031 3.340 -14.064 1.00 89.88 85 PHE A N 1
ATOM 616 C CA . PHE A 1 85 ? 8.273 3.112 -12.832 1.00 89.88 85 PHE A CA 1
ATOM 617 C C . PHE A 1 85 ? 6.775 2.921 -13.089 1.00 89.88 85 PHE A C 1
ATOM 619 O O . PHE A 1 85 ? 6.141 2.082 -12.452 1.00 89.88 85 PHE A O 1
ATOM 626 N N . ARG A 1 86 ? 6.201 3.649 -14.053 1.00 91.00 86 ARG A N 1
ATOM 627 C CA . ARG A 1 86 ? 4.800 3.480 -14.465 1.00 91.00 86 ARG A CA 1
ATOM 628 C C . ARG A 1 86 ? 4.559 2.114 -15.102 1.00 91.00 86 ARG A C 1
ATOM 630 O O . ARG A 1 86 ? 3.593 1.446 -14.740 1.00 91.00 86 ARG A O 1
ATOM 637 N N . VAL A 1 87 ? 5.423 1.682 -16.022 1.00 91.19 87 VAL A N 1
ATOM 638 C CA . VAL A 1 87 ? 5.259 0.392 -16.713 1.00 91.19 87 VAL A CA 1
ATOM 639 C C . VAL A 1 87 ? 5.470 -0.775 -15.750 1.00 91.19 87 VAL A C 1
ATOM 641 O O . VAL A 1 87 ? 4.583 -1.611 -15.602 1.00 91.19 87 VAL A O 1
ATOM 644 N N . TYR A 1 88 ? 6.583 -0.806 -15.017 1.00 91.12 88 TYR A N 1
ATOM 645 C CA . TYR A 1 88 ? 6.842 -1.876 -14.052 1.00 91.12 88 TYR A CA 1
ATOM 646 C C . TYR A 1 88 ? 5.850 -1.869 -12.887 1.00 91.12 88 TYR A C 1
ATOM 648 O O . TYR A 1 88 ? 5.385 -2.931 -12.478 1.00 91.12 88 TYR A O 1
ATOM 656 N N . GLY A 1 89 ? 5.466 -0.689 -12.394 1.00 90.88 89 GLY A N 1
ATOM 657 C CA . GLY A 1 89 ? 4.476 -0.554 -11.329 1.00 90.88 89 GLY A CA 1
ATOM 658 C C . GLY A 1 89 ? 3.095 -1.056 -11.742 1.00 90.88 89 GLY A C 1
ATOM 659 O O . GLY A 1 89 ? 2.458 -1.774 -10.977 1.00 90.88 89 GLY A O 1
ATOM 660 N N . THR A 1 90 ? 2.637 -0.748 -12.961 1.00 91.12 90 THR A N 1
ATOM 661 C CA . THR A 1 90 ? 1.346 -1.249 -13.467 1.00 91.12 90 THR A CA 1
ATOM 662 C C . THR A 1 90 ? 1.366 -2.753 -13.721 1.00 91.12 90 THR A C 1
ATOM 664 O O . THR A 1 90 ? 0.418 -3.428 -13.331 1.00 91.12 90 THR A O 1
ATOM 667 N N . ILE A 1 91 ? 2.447 -3.304 -14.284 1.00 91.25 91 ILE A N 1
ATOM 668 C CA . ILE A 1 91 ? 2.606 -4.758 -14.459 1.00 91.25 91 ILE A CA 1
ATOM 669 C C . ILE A 1 91 ? 2.570 -5.470 -13.102 1.00 91.25 91 ILE A C 1
ATOM 671 O O . ILE A 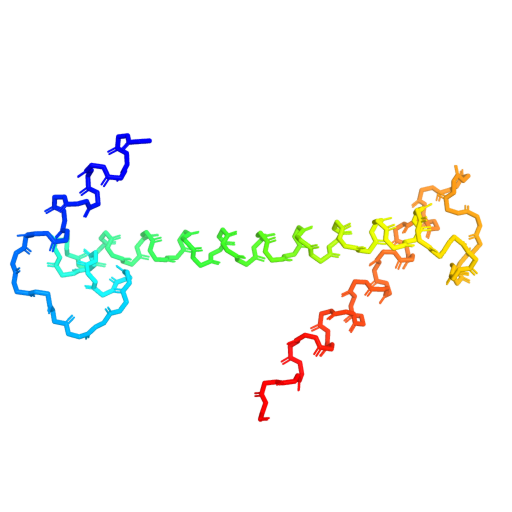1 91 ? 1.844 -6.450 -12.940 1.00 91.25 91 ILE A O 1
ATOM 675 N N . LEU A 1 92 ? 3.316 -4.965 -12.116 1.00 90.75 92 LEU A N 1
ATOM 676 C CA . LEU A 1 92 ? 3.387 -5.560 -10.784 1.00 90.75 92 LEU A CA 1
ATOM 677 C C . LEU A 1 92 ? 2.042 -5.460 -10.048 1.00 90.75 92 LEU A C 1
ATOM 679 O O . LEU A 1 92 ? 1.608 -6.434 -9.437 1.00 90.75 92 LEU A O 1
ATOM 683 N N . LEU A 1 93 ? 1.337 -4.331 -10.175 1.00 90.62 93 LEU A N 1
ATOM 684 C CA . LEU A 1 93 ? -0.024 -4.168 -9.655 1.00 90.62 93 LEU A CA 1
ATOM 685 C C . LEU A 1 93 ? -1.016 -5.135 -10.299 1.00 90.62 93 LEU A C 1
ATOM 687 O O . LEU A 1 93 ? -1.816 -5.733 -9.586 1.00 90.62 93 LEU A O 1
ATOM 691 N N . LEU A 1 94 ? -0.973 -5.304 -11.623 1.00 89.94 94 LEU A N 1
ATOM 692 C CA . LEU A 1 94 ? -1.847 -6.240 -12.331 1.00 89.94 94 LEU A CA 1
ATOM 693 C C . LEU A 1 94 ? -1.549 -7.686 -11.944 1.00 89.94 94 LEU A C 1
ATOM 695 O O . LEU A 1 94 ? -2.478 -8.463 -11.762 1.00 89.94 94 LEU A O 1
ATOM 699 N N . PHE A 1 95 ? -0.279 -8.043 -11.760 1.00 89.19 95 PHE A N 1
ATOM 700 C CA . PHE A 1 95 ? 0.100 -9.374 -11.299 1.00 89.19 95 PHE A CA 1
ATOM 701 C C . PHE A 1 95 ? -0.399 -9.648 -9.873 1.00 89.19 95 PHE A C 1
ATOM 703 O O . PHE A 1 95 ? -1.023 -10.675 -9.625 1.00 89.19 95 PHE A O 1
ATOM 710 N N . MET A 1 96 ? -0.188 -8.714 -8.938 1.00 87.19 96 MET A N 1
ATOM 711 C CA . MET A 1 96 ? -0.648 -8.863 -7.551 1.00 87.19 96 MET A CA 1
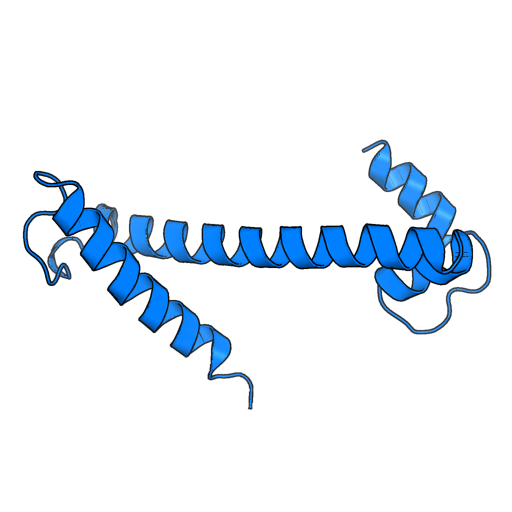ATOM 712 C C . MET A 1 96 ? -2.176 -8.791 -7.413 1.00 87.19 96 MET A C 1
ATOM 714 O O . MET A 1 96 ? -2.753 -9.469 -6.566 1.00 87.19 96 MET A O 1
ATOM 718 N N . GLY A 1 97 ? -2.832 -7.952 -8.215 1.00 81.50 97 GLY A N 1
ATOM 719 C CA . GLY A 1 97 ? -4.282 -7.766 -8.195 1.00 81.50 97 GLY A CA 1
ATOM 720 C C . GLY A 1 97 ? -5.048 -8.847 -8.957 1.00 81.50 97 GLY A C 1
ATOM 721 O O . GLY A 1 97 ? -6.144 -9.207 -8.541 1.00 81.50 97 GLY A O 1
ATOM 722 N N . GLY A 1 98 ? -4.472 -9.370 -10.041 1.00 71.94 98 GLY A N 1
ATOM 723 C CA . GLY A 1 98 ? -5.097 -10.341 -10.941 1.00 71.94 98 GLY A CA 1
ATOM 724 C C . GLY A 1 98 ? -5.000 -11.798 -10.490 1.00 71.94 98 GLY A C 1
ATOM 725 O O . GLY A 1 98 ? -5.716 -12.629 -11.024 1.00 71.94 98 GLY A O 1
ATOM 726 N N . PHE A 1 99 ? -4.167 -12.126 -9.498 1.00 58.81 99 PHE A N 1
ATOM 727 C CA . PHE A 1 99 ? -4.051 -13.488 -8.947 1.00 58.81 99 PHE A CA 1
ATOM 728 C C . PHE A 1 99 ? -5.051 -13.789 -7.812 1.00 58.81 99 PHE A C 1
ATOM 730 O O . PHE A 1 99 ? -4.839 -14.697 -7.010 1.00 58.81 99 PHE A O 1
ATOM 737 N N . ARG A 1 100 ? -6.119 -12.991 -7.698 1.00 56.09 100 ARG A N 1
ATOM 738 C CA . ARG A 1 100 ? -7.168 -13.129 -6.677 1.00 56.09 100 ARG A CA 1
ATOM 739 C C . ARG A 1 100 ? -8.410 -13.825 -7.242 1.00 56.09 100 ARG A C 1
ATOM 741 O O . ARG A 1 100 ? -9.500 -13.286 -7.096 1.00 56.09 100 ARG A O 1
ATOM 748 N N . ASP A 1 101 ? -8.224 -14.998 -7.841 1.00 47.62 101 ASP A N 1
ATOM 749 C CA . ASP A 1 101 ? -9.292 -15.954 -8.168 1.00 47.62 101 ASP A CA 1
ATOM 750 C C . ASP A 1 101 ? -8.903 -17.357 -7.679 1.00 47.62 101 ASP A C 1
ATOM 752 O O . ASP A 1 101 ? -7.771 -17.802 -7.989 1.00 47.62 101 ASP A O 1
#

InterPro domains:
  IPR004841 Amino acid permease/SLC12A domain [PF00324] (2-95)
  IPR004842 SLC12A transporter family [PTHR11827] (1-98)

Radius of gyration: 20.27 Å; chains: 1; bounding box: 42×28×47 Å

pLDDT: mean 84.56, std 9.14, range [47.62, 95.06]

Foldseek 3Di:
DVVVVVLVVLCPQDDNDPDDPLVSCCVSPHVVRSVVVVVVVVVVVVVVVLVVLLVVLCCCCPPNCVVPQDQPRCPPDVVSVVVSSVVSSVVVCCVVVVVPD